Protein AF-A0A1H6F9A1-F1 (afdb_monomer_lite)

pLDDT: mean 70.53, std 9.04, range [49.69, 82.31]

Sequence (58 aa):
MAICCRPPREYGYPITHWTGTELAKEVIKQGIIETISVSHLNDFLKKQNYNRTAPATG

Structure (mmCIF, N/CA/C/O backbone):
data_AF-A0A1H6F9A1-F1
#
_entry.id   AF-A0A1H6F9A1-F1
#
loop_
_atom_site.group_PDB
_atom_site.id
_atom_site.type_symbol
_atom_site.label_atom_id
_atom_site.label_alt_id
_atom_site.label_comp_id
_atom_site.label_asym_id
_atom_site.label_entity_id
_atom_site.label_seq_id
_atom_site.pdbx_PDB_ins_code
_atom_site.Cartn_x
_atom_site.Cartn_y
_atom_site.Cartn_z
_atom_site.occupancy
_atom_site.B_iso_or_equiv
_atom_site.auth_seq_id
_atom_site.auth_comp_id
_atom_site.auth_asym_id
_atom_site.auth_atom_id
_atom_site.pdbx_PDB_model_num
ATOM 1 N N . MET A 1 1 ? -6.395 -16.890 -2.995 1.00 49.69 1 MET A N 1
ATOM 2 C CA . MET A 1 1 ? -6.017 -15.945 -4.071 1.00 49.69 1 MET A CA 1
ATOM 3 C C . MET A 1 1 ? -4.900 -15.044 -3.569 1.00 49.69 1 MET A C 1
ATOM 5 O O . MET A 1 1 ? -5.049 -14.493 -2.489 1.00 49.69 1 MET A O 1
ATOM 9 N N . ALA A 1 2 ? -3.807 -14.897 -4.320 1.00 62.06 2 ALA A N 1
ATOM 10 C CA . ALA A 1 2 ? -2.704 -14.002 -3.969 1.00 62.06 2 ALA A CA 1
ATOM 11 C C . ALA A 1 2 ? -2.584 -12.892 -5.024 1.00 62.06 2 ALA A C 1
ATOM 13 O O . ALA A 1 2 ? -2.137 -13.143 -6.141 1.00 62.06 2 ALA A O 1
ATOM 14 N N . ILE A 1 3 ? -2.991 -11.670 -4.672 1.00 65.12 3 ILE A N 1
ATOM 15 C CA . ILE A 1 3 ? -2.902 -10.484 -5.546 1.00 65.12 3 ILE A CA 1
ATOM 16 C C . ILE A 1 3 ? -1.450 -10.127 -5.894 1.00 65.12 3 ILE A C 1
ATOM 18 O O . ILE A 1 3 ? -1.171 -9.644 -6.985 1.00 65.12 3 ILE A O 1
ATOM 22 N N . CYS A 1 4 ? -0.505 -10.457 -5.007 1.00 63.53 4 CYS A N 1
ATOM 23 C CA . CYS A 1 4 ? 0.922 -10.239 -5.234 1.00 63.53 4 CYS A CA 1
ATOM 24 C C . CYS A 1 4 ? 1.499 -11.148 -6.329 1.00 63.53 4 CYS A C 1
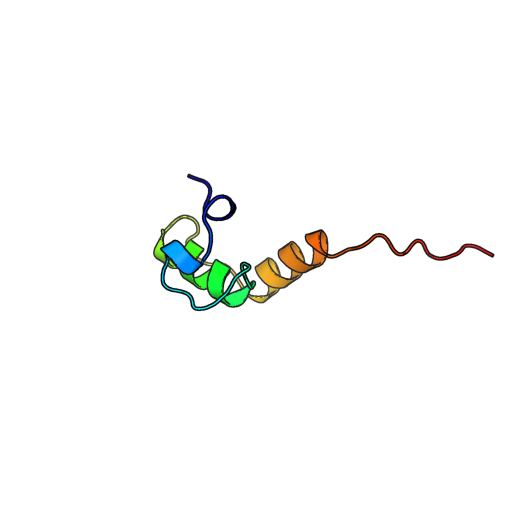ATOM 26 O O . CYS A 1 4 ? 2.545 -10.834 -6.885 1.00 63.53 4 CYS A O 1
ATOM 28 N N . CYS A 1 5 ? 0.840 -12.267 -6.651 1.00 70.00 5 CYS A N 1
ATOM 29 C CA . CYS A 1 5 ? 1.292 -13.179 -7.707 1.00 70.00 5 CYS A CA 1
ATOM 30 C C . CYS A 1 5 ? 0.885 -12.717 -9.114 1.00 70.00 5 CYS A C 1
ATOM 32 O O . CYS A 1 5 ? 1.255 -13.355 -10.096 1.00 70.00 5 CYS A O 1
ATOM 34 N N . ARG A 1 6 ? 0.100 -11.642 -9.222 1.00 70.25 6 ARG A N 1
ATOM 35 C CA . ARG A 1 6 ? -0.418 -11.107 -10.480 1.00 70.25 6 ARG A CA 1
ATOM 36 C C . ARG A 1 6 ? 0.182 -9.717 -10.718 1.00 70.25 6 ARG A C 1
ATOM 38 O O . ARG A 1 6 ? 0.252 -8.923 -9.774 1.00 70.25 6 ARG A O 1
ATOM 45 N N . PRO A 1 7 ? 0.635 -9.400 -11.943 1.00 73.31 7 PRO A N 1
ATOM 46 C CA . PRO A 1 7 ? 1.209 -8.094 -12.213 1.00 73.31 7 PRO A CA 1
ATOM 47 C C . PRO A 1 7 ? 0.109 -7.014 -12.218 1.00 73.31 7 PRO A C 1
ATOM 49 O O . PRO A 1 7 ? -0.989 -7.267 -12.721 1.00 73.31 7 PRO A O 1
ATOM 52 N N . PRO A 1 8 ? 0.398 -5.789 -11.734 1.00 75.31 8 PRO A N 1
ATOM 53 C CA . PRO A 1 8 ? -0.568 -4.681 -11.685 1.00 75.31 8 PRO A CA 1
ATOM 54 C C . PRO A 1 8 ? -1.179 -4.345 -13.054 1.00 75.31 8 PRO A C 1
ATOM 56 O O . PRO A 1 8 ? -2.294 -3.833 -13.143 1.00 75.31 8 PRO A O 1
ATOM 59 N N . ARG A 1 9 ? -0.461 -4.690 -14.129 1.00 76.00 9 ARG A N 1
ATOM 60 C CA . ARG A 1 9 ? -0.905 -4.563 -15.518 1.00 76.00 9 ARG A CA 1
ATOM 61 C C . ARG A 1 9 ? -2.190 -5.336 -15.816 1.00 76.00 9 ARG A C 1
ATOM 63 O O . ARG A 1 9 ? -3.002 -4.847 -16.593 1.00 76.00 9 ARG A O 1
ATOM 70 N N . GLU A 1 10 ? -2.397 -6.504 -15.204 1.00 77.50 10 GLU A N 1
ATOM 71 C CA . GLU A 1 10 ? -3.646 -7.268 -15.380 1.00 77.50 10 GLU A CA 1
ATOM 72 C C . GLU A 1 10 ? -4.837 -6.602 -14.683 1.00 77.50 10 GLU A C 1
ATOM 74 O O . GLU A 1 10 ? -5.979 -6.806 -15.080 1.00 77.50 10 GLU A O 1
ATOM 79 N N . TYR A 1 11 ? -4.570 -5.757 -13.687 1.00 73.38 11 TYR A N 1
ATOM 80 C CA . TYR A 1 11 ? -5.582 -4.980 -12.974 1.00 73.38 11 TYR A CA 1
ATOM 81 C C . TYR A 1 11 ? -5.807 -3.585 -13.578 1.00 73.38 11 TYR A C 1
ATOM 83 O O . TYR A 1 11 ? -6.616 -2.815 -13.063 1.00 73.38 11 TYR A O 1
ATOM 91 N N . GLY A 1 12 ? -5.122 -3.255 -14.680 1.00 76.69 12 GLY A N 1
ATOM 92 C CA . GLY A 1 12 ? -5.269 -1.979 -15.381 1.00 76.69 12 GLY A CA 1
ATOM 93 C C . GLY A 1 12 ? -4.414 -0.840 -14.823 1.00 76.69 12 GLY A C 1
ATOM 94 O O . GLY A 1 12 ? -4.610 0.308 -15.218 1.00 76.69 12 GLY A O 1
ATOM 95 N N . TYR A 1 13 ? -3.454 -1.126 -13.939 1.00 78.06 13 TYR A N 1
ATOM 96 C CA . TYR A 1 13 ? -2.522 -0.103 -13.474 1.00 78.06 13 TYR A CA 1
ATOM 97 C C . TYR A 1 13 ? -1.343 0.043 -14.445 1.00 78.06 13 TYR A C 1
ATOM 99 O O . TYR A 1 13 ? -0.753 -0.961 -14.858 1.00 78.06 13 TYR A O 1
ATOM 107 N N . PRO A 1 14 ? -0.923 1.280 -14.766 1.00 77.69 14 PRO A N 1
ATOM 108 C CA . PRO A 1 14 ? 0.239 1.552 -15.608 1.00 77.69 14 PRO A CA 1
ATOM 109 C C . PRO A 1 14 ? 1.564 1.419 -14.828 1.00 77.69 14 PRO A C 1
ATOM 111 O O . PRO A 1 14 ? 2.492 2.192 -15.044 1.00 77.69 14 PRO A O 1
ATOM 114 N N . ILE A 1 15 ? 1.654 0.469 -13.891 1.00 76.69 15 ILE A N 1
ATOM 115 C CA . ILE A 1 15 ? 2.823 0.267 -13.024 1.00 76.69 15 ILE A CA 1
ATOM 116 C C . ILE A 1 15 ? 3.358 -1.160 -13.167 1.00 76.69 15 ILE A C 1
ATOM 118 O O . ILE A 1 15 ? 2.603 -2.122 -13.314 1.00 76.69 15 ILE A O 1
ATOM 122 N N . THR A 1 16 ? 4.681 -1.303 -13.112 1.00 74.38 16 THR A N 1
ATOM 123 C CA . THR A 1 16 ? 5.358 -2.604 -13.246 1.00 74.38 16 THR A CA 1
ATOM 124 C C . THR A 1 16 ? 5.422 -3.366 -11.919 1.00 74.38 16 THR A C 1
ATOM 126 O O . THR A 1 16 ? 5.466 -4.591 -11.916 1.00 74.38 16 THR A O 1
ATOM 129 N N . HIS A 1 17 ? 5.394 -2.647 -10.793 1.00 74.56 17 HIS A N 1
ATOM 130 C CA . HIS A 1 17 ? 5.433 -3.196 -9.437 1.00 74.56 17 HIS A CA 1
ATOM 131 C C . HIS A 1 17 ? 4.293 -2.631 -8.598 1.00 74.56 17 HIS A C 1
ATOM 133 O O . HIS A 1 17 ? 3.853 -1.509 -8.832 1.00 74.56 17 HIS A O 1
ATOM 139 N N . TRP A 1 18 ? 3.847 -3.398 -7.604 1.00 75.81 18 TRP A N 1
ATOM 140 C CA . TRP A 1 18 ? 2.867 -2.932 -6.633 1.00 75.81 18 TRP A CA 1
ATOM 141 C C . TRP A 1 18 ? 3.458 -1.829 -5.761 1.00 75.81 18 TRP A C 1
ATOM 143 O O . TRP A 1 18 ? 4.395 -2.047 -4.997 1.00 75.81 18 TRP A O 1
ATOM 153 N N . THR A 1 19 ? 2.877 -0.646 -5.856 1.00 75.94 19 THR A N 1
ATOM 154 C CA . THR A 1 19 ? 3.071 0.449 -4.911 1.00 75.94 19 THR A CA 1
ATOM 155 C C . THR A 1 19 ? 2.062 0.322 -3.772 1.00 75.94 19 THR A C 1
ATOM 157 O O . THR A 1 19 ? 0.947 -0.167 -3.962 1.00 75.94 19 THR A O 1
ATOM 160 N N . GLY A 1 20 ? 2.449 0.738 -2.560 1.00 76.19 20 GLY A N 1
ATOM 161 C CA . GLY A 1 20 ? 1.629 0.543 -1.355 1.00 76.19 20 GLY A CA 1
ATOM 162 C C . GLY A 1 20 ? 0.223 1.142 -1.468 1.00 76.19 20 GLY A C 1
ATOM 163 O O . GLY A 1 20 ? -0.735 0.554 -0.973 1.00 76.19 20 GLY A O 1
ATOM 164 N N . THR A 1 21 ? 0.080 2.265 -2.175 1.00 78.31 21 THR A N 1
ATOM 165 C CA . THR A 1 21 ? -1.204 2.944 -2.403 1.00 78.31 21 THR A CA 1
ATOM 166 C C . THR A 1 21 ? -2.124 2.163 -3.345 1.00 78.31 21 THR A C 1
ATOM 168 O O . THR A 1 21 ? -3.304 1.981 -3.051 1.00 78.31 21 THR A O 1
ATOM 171 N N . GLU A 1 22 ? -1.608 1.697 -4.480 1.00 79.69 22 GLU A N 1
ATOM 172 C CA . GLU A 1 22 ? -2.358 0.930 -5.477 1.00 79.69 22 GLU A CA 1
ATOM 173 C C . GLU A 1 22 ? -2.711 -0.461 -4.957 1.00 79.69 22 GLU A C 1
ATOM 175 O O . GLU A 1 22 ? -3.839 -0.916 -5.134 1.00 79.69 22 GLU A O 1
ATOM 180 N N . LEU A 1 23 ? -1.792 -1.097 -4.225 1.00 78.62 23 LEU A N 1
ATOM 181 C CA . LEU A 1 23 ? -2.064 -2.358 -3.547 1.00 78.62 23 LEU A CA 1
ATOM 182 C C . LEU A 1 23 ? -3.184 -2.195 -2.512 1.00 78.62 23 LEU A C 1
ATOM 184 O O . LEU A 1 23 ? -4.086 -3.024 -2.473 1.00 78.62 23 LEU A O 1
ATOM 188 N N . ALA A 1 24 ? -3.185 -1.110 -1.727 1.00 80.75 24 ALA A N 1
ATOM 189 C CA . ALA A 1 24 ? -4.251 -0.829 -0.760 1.00 80.75 24 ALA A CA 1
ATOM 190 C C . ALA A 1 24 ? -5.622 -0.757 -1.436 1.00 80.75 24 ALA A C 1
ATOM 192 O O . ALA A 1 24 ? -6.576 -1.397 -0.996 1.00 80.75 24 ALA A O 1
ATOM 193 N N . LYS A 1 25 ? -5.700 -0.006 -2.538 1.00 80.50 25 LYS A N 1
ATOM 194 C CA . LYS A 1 25 ? -6.932 0.147 -3.314 1.00 80.50 25 LYS A CA 1
ATOM 195 C C . LYS A 1 25 ? -7.410 -1.189 -3.869 1.00 80.50 25 LYS A C 1
ATOM 197 O O . LYS A 1 25 ? -8.597 -1.480 -3.770 1.00 80.50 25 LYS A O 1
ATOM 202 N N . GLU A 1 26 ? -6.509 -2.011 -4.405 1.00 81.31 26 GLU A N 1
ATOM 203 C CA . GLU A 1 26 ? -6.897 -3.296 -4.987 1.00 81.31 26 GLU A CA 1
ATOM 204 C C . GLU A 1 26 ? -7.301 -4.326 -3.922 1.00 81.31 26 GLU A C 1
ATOM 206 O O . GLU A 1 26 ? -8.279 -5.040 -4.115 1.00 81.31 26 GLU A O 1
ATOM 211 N N . VAL A 1 27 ? -6.618 -4.369 -2.771 1.00 80.06 27 VAL A N 1
ATOM 212 C CA . VAL A 1 27 ? -6.976 -5.235 -1.628 1.00 80.06 27 VAL A CA 1
ATOM 213 C C . VAL A 1 27 ? -8.388 -4.929 -1.125 1.00 80.06 27 VAL A C 1
ATOM 215 O O . VAL A 1 27 ? -9.165 -5.855 -0.880 1.00 80.06 27 VAL A O 1
ATOM 218 N N . ILE A 1 28 ? -8.717 -3.639 -0.998 1.00 82.06 28 ILE A N 1
ATOM 219 C CA . ILE A 1 28 ? -10.042 -3.171 -0.572 1.00 82.06 28 ILE A CA 1
ATOM 220 C C . ILE A 1 28 ? -11.082 -3.488 -1.652 1.00 82.06 28 ILE A C 1
ATOM 222 O O . ILE A 1 28 ? -12.147 -4.016 -1.351 1.00 82.06 28 ILE A O 1
ATOM 226 N N . LYS A 1 29 ? -10.764 -3.229 -2.927 1.00 82.31 29 LYS A N 1
ATOM 227 C CA . LYS A 1 29 ? -11.656 -3.498 -4.065 1.00 82.31 29 LYS A CA 1
ATOM 228 C C . LYS A 1 29 ? -11.971 -4.986 -4.236 1.00 82.31 29 LYS A C 1
ATOM 230 O O . LYS A 1 29 ? -13.092 -5.334 -4.587 1.00 82.31 29 LYS A O 1
ATOM 235 N N . GLN A 1 30 ? -10.997 -5.856 -3.982 1.00 78.69 30 GLN A N 1
ATOM 236 C CA . GLN A 1 30 ? -11.166 -7.312 -3.976 1.00 78.69 30 GLN A CA 1
ATOM 237 C C . GLN A 1 30 ? -11.880 -7.816 -2.708 1.00 78.69 30 GLN A C 1
ATOM 239 O O . GLN A 1 30 ? -12.205 -8.998 -2.633 1.00 78.69 30 GLN A O 1
ATOM 244 N N . GLY A 1 31 ? -12.105 -6.954 -1.708 1.00 75.56 31 GLY A N 1
ATOM 245 C CA . GLY A 1 31 ? -12.763 -7.312 -0.451 1.00 75.56 31 GLY A CA 1
ATOM 246 C C . GLY A 1 31 ? -11.949 -8.269 0.419 1.00 75.56 31 GLY A C 1
ATOM 247 O O . GLY A 1 31 ? -12.510 -8.954 1.267 1.00 75.56 31 GLY A O 1
ATOM 248 N N . ILE A 1 32 ? -10.631 -8.349 0.205 1.00 77.69 32 ILE A N 1
ATOM 249 C CA . ILE A 1 32 ? -9.758 -9.248 0.977 1.00 77.69 32 ILE A CA 1
ATOM 250 C C . ILE A 1 32 ? -9.573 -8.702 2.400 1.00 77.69 32 ILE A C 1
ATOM 252 O O . ILE A 1 32 ? -9.433 -9.477 3.342 1.00 77.69 32 ILE A O 1
ATOM 256 N N . ILE A 1 33 ? -9.568 -7.372 2.557 1.00 72.94 33 ILE A N 1
ATOM 257 C CA . ILE A 1 33 ? -9.463 -6.674 3.844 1.00 72.94 33 ILE A CA 1
ATOM 258 C C . ILE A 1 33 ? -10.411 -5.466 3.819 1.00 72.94 33 ILE A C 1
ATOM 260 O O . ILE A 1 33 ? -10.431 -4.726 2.837 1.00 72.94 33 ILE A O 1
ATOM 264 N N . GLU A 1 34 ? -11.172 -5.255 4.895 1.00 72.00 34 GLU A N 1
ATOM 265 C CA . GLU A 1 34 ? -12.214 -4.215 4.984 1.00 72.00 34 GLU A CA 1
ATOM 266 C C . GLU A 1 34 ? -11.653 -2.787 5.037 1.00 72.00 34 GLU A C 1
ATOM 268 O O . GLU A 1 34 ? -12.229 -1.861 4.471 1.00 72.00 34 GLU A O 1
ATOM 273 N N . THR A 1 35 ? -10.508 -2.589 5.691 1.00 68.44 35 THR A N 1
ATOM 274 C CA . THR A 1 35 ? -9.787 -1.316 5.660 1.00 68.44 35 THR A CA 1
ATOM 275 C C . THR A 1 35 ? -8.308 -1.549 5.904 1.00 68.44 35 THR A C 1
ATOM 277 O O . THR A 1 35 ? -7.915 -2.285 6.811 1.00 68.44 35 THR A O 1
ATOM 280 N N . ILE A 1 36 ? -7.463 -0.932 5.085 1.00 76.06 36 ILE A N 1
ATOM 281 C CA . ILE A 1 36 ? -6.020 -0.980 5.276 1.00 76.06 36 ILE A CA 1
ATOM 282 C C . ILE A 1 36 ? -5.430 0.407 5.076 1.00 76.06 36 ILE A C 1
ATOM 284 O O . ILE A 1 36 ? -5.681 1.085 4.081 1.00 76.06 36 ILE A O 1
ATOM 288 N N . SER A 1 37 ? -4.645 0.841 6.060 1.00 76.00 37 SER A N 1
ATOM 289 C CA . SER A 1 37 ? -3.943 2.115 5.978 1.00 76.00 37 SER A CA 1
ATOM 290 C C . SER A 1 37 ? -2.796 2.007 4.976 1.00 76.00 37 SER A C 1
ATOM 292 O O . SER A 1 37 ? -1.977 1.087 5.054 1.00 76.00 37 SER A O 1
ATOM 294 N N . VAL A 1 38 ? -2.704 2.977 4.063 1.00 72.75 38 VAL A N 1
ATOM 295 C CA . VAL A 1 38 ? -1.608 3.081 3.085 1.00 72.75 38 VAL A CA 1
ATOM 296 C C . VAL A 1 38 ? -0.253 3.104 3.792 1.00 72.75 38 VAL A C 1
ATOM 298 O O . VAL A 1 38 ? 0.694 2.501 3.301 1.00 72.75 38 VAL A O 1
ATOM 301 N N . SER A 1 39 ? -0.169 3.719 4.975 1.00 72.25 39 SER A N 1
ATOM 302 C CA . SER A 1 39 ? 1.046 3.725 5.793 1.00 72.25 39 SER A CA 1
ATOM 303 C C . SER A 1 39 ? 1.446 2.315 6.225 1.00 72.25 39 SER A C 1
ATOM 305 O O . SER A 1 39 ? 2.591 1.937 6.021 1.00 72.25 39 SER A O 1
ATOM 307 N N . HIS A 1 40 ? 0.501 1.493 6.699 1.00 75.88 40 HIS A N 1
ATOM 308 C CA . HIS A 1 40 ? 0.784 0.100 7.069 1.00 75.88 40 HIS A CA 1
ATOM 309 C C . HIS A 1 40 ? 1.276 -0.733 5.884 1.00 75.88 40 HIS A C 1
ATOM 311 O O . HIS A 1 40 ? 2.209 -1.521 6.033 1.00 75.88 40 HIS A O 1
ATOM 317 N N . LEU A 1 41 ? 0.685 -0.555 4.700 1.00 75.25 41 LEU A N 1
ATOM 318 C CA . LEU A 1 41 ? 1.161 -1.236 3.495 1.00 75.25 41 LEU A CA 1
ATOM 319 C C . LEU A 1 41 ? 2.510 -0.709 3.026 1.00 75.25 41 LEU A C 1
ATOM 321 O O . LEU A 1 41 ? 3.347 -1.490 2.589 1.00 75.25 41 LEU A O 1
ATOM 325 N N . ASN A 1 42 ? 2.744 0.593 3.140 1.00 74.38 42 ASN A N 1
ATOM 326 C CA . ASN A 1 42 ? 4.026 1.199 2.829 1.00 74.38 42 ASN A CA 1
ATOM 327 C C . ASN A 1 42 ? 5.123 0.709 3.782 1.00 74.38 42 ASN A C 1
ATOM 329 O O . ASN A 1 42 ? 6.216 0.415 3.321 1.00 74.38 42 ASN A O 1
ATOM 333 N N . ASP A 1 43 ? 4.844 0.557 5.078 1.00 73.81 43 ASP A N 1
ATOM 334 C CA . ASP A 1 43 ? 5.771 -0.034 6.049 1.00 73.81 43 ASP A CA 1
ATOM 335 C C . ASP A 1 43 ? 6.015 -1.521 5.774 1.00 73.81 43 ASP A C 1
ATOM 337 O O . ASP A 1 43 ? 7.155 -1.985 5.837 1.00 73.81 43 ASP A O 1
ATOM 341 N N . PHE A 1 44 ? 4.976 -2.269 5.396 1.00 71.94 44 PHE A N 1
ATOM 342 C CA . PHE A 1 44 ? 5.104 -3.669 4.991 1.00 71.94 44 PHE A CA 1
ATOM 343 C C . PHE A 1 44 ? 5.962 -3.824 3.723 1.00 71.94 44 PHE A C 1
ATOM 345 O O . PHE A 1 44 ? 6.861 -4.664 3.673 1.00 71.94 44 PHE A O 1
ATOM 352 N N . LEU A 1 45 ? 5.741 -2.964 2.725 1.00 69.50 45 LEU A N 1
ATOM 353 C CA . LEU A 1 45 ? 6.499 -2.944 1.475 1.00 69.50 45 LEU A CA 1
ATOM 354 C C . LEU A 1 45 ? 7.935 -2.445 1.696 1.00 69.50 45 LEU A C 1
ATOM 356 O O . LEU A 1 45 ? 8.884 -3.024 1.170 1.00 69.50 45 LEU A O 1
ATOM 360 N N . LYS A 1 46 ? 8.124 -1.426 2.545 1.00 66.06 46 LYS A N 1
ATOM 361 C CA . LYS A 1 46 ? 9.448 -0.987 3.006 1.00 66.06 46 LYS A CA 1
ATOM 362 C C . LYS A 1 46 ? 10.187 -2.120 3.695 1.00 66.06 46 LYS A C 1
ATOM 364 O O . LYS A 1 46 ? 11.369 -2.278 3.427 1.00 66.06 46 LYS A O 1
ATOM 369 N N . LYS A 1 47 ? 9.514 -2.936 4.516 1.00 59.41 47 LYS A N 1
ATOM 370 C CA . LYS A 1 47 ? 10.106 -4.130 5.140 1.00 59.41 47 LYS A CA 1
ATOM 371 C C . LYS A 1 47 ? 10.648 -5.132 4.123 1.00 59.41 47 LYS A C 1
ATOM 373 O O . LYS A 1 47 ? 11.670 -5.747 4.407 1.00 59.41 47 LYS A O 1
ATOM 378 N N . GLN A 1 48 ? 10.040 -5.263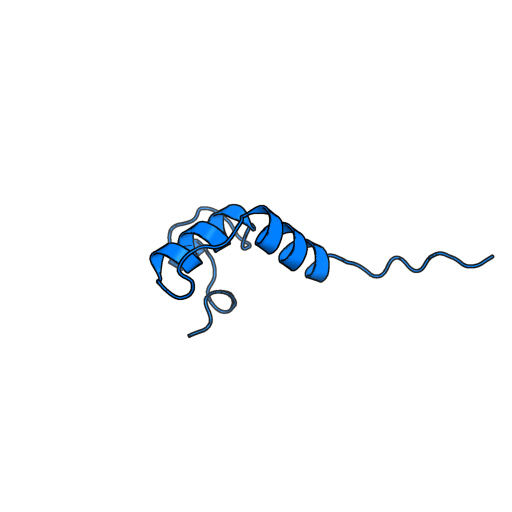 2.941 1.00 57.09 48 GLN A N 1
ATOM 379 C CA . GLN A 1 48 ? 10.627 -6.061 1.856 1.00 57.09 48 GLN A CA 1
ATOM 380 C C . GLN A 1 48 ? 11.836 -5.384 1.198 1.00 57.09 48 GLN A C 1
ATOM 382 O O . GLN A 1 48 ? 12.746 -6.082 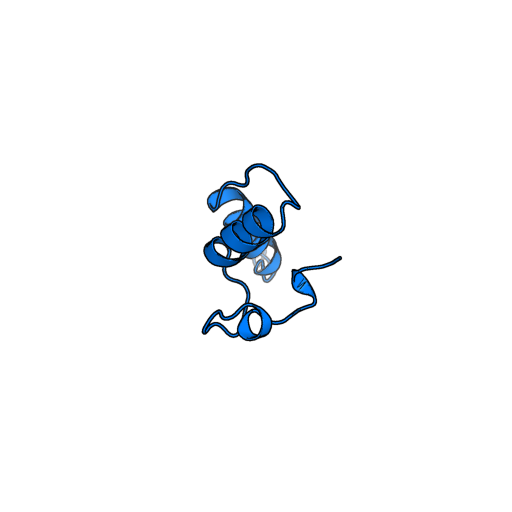0.763 1.00 57.09 48 GLN A O 1
ATOM 387 N N . ASN A 1 49 ? 11.879 -4.049 1.161 1.00 54.84 49 ASN A N 1
ATOM 388 C CA . ASN A 1 49 ? 13.017 -3.277 0.656 1.00 54.84 49 ASN A CA 1
ATOM 389 C C . ASN A 1 49 ? 14.060 -2.926 1.735 1.00 54.84 49 ASN A C 1
ATOM 391 O O . ASN A 1 49 ? 14.958 -2.122 1.482 1.00 54.84 49 ASN A O 1
ATOM 395 N N . TYR A 1 50 ? 13.990 -3.530 2.930 1.00 49.75 50 TYR A N 1
ATOM 396 C CA . TYR A 1 50 ? 15.141 -3.572 3.828 1.00 49.75 50 TYR A CA 1
ATOM 397 C C . TYR A 1 50 ? 16.168 -4.516 3.201 1.00 49.75 50 TYR A C 1
ATOM 399 O O . TYR A 1 50 ? 16.351 -5.660 3.617 1.00 49.75 50 TYR A O 1
ATOM 407 N N . ASN A 1 51 ? 16.871 -4.001 2.190 1.00 55.00 51 ASN A N 1
ATOM 408 C CA . ASN A 1 51 ? 18.239 -4.406 1.971 1.00 55.00 51 ASN A CA 1
ATOM 409 C C . ASN A 1 51 ? 18.908 -4.223 3.329 1.00 55.00 51 ASN A C 1
ATOM 411 O O . ASN A 1 51 ? 18.906 -3.128 3.893 1.00 55.00 51 ASN A O 1
ATOM 415 N N . ARG A 1 52 ? 19.340 -5.333 3.913 1.00 52.94 52 ARG A N 1
ATOM 416 C CA . ARG A 1 52 ? 20.009 -5.383 5.200 1.00 52.94 52 ARG A CA 1
ATOM 417 C C . ARG A 1 52 ? 21.360 -4.702 4.990 1.00 52.94 52 ARG A C 1
ATOM 419 O O . ARG A 1 52 ? 22.369 -5.379 4.841 1.00 52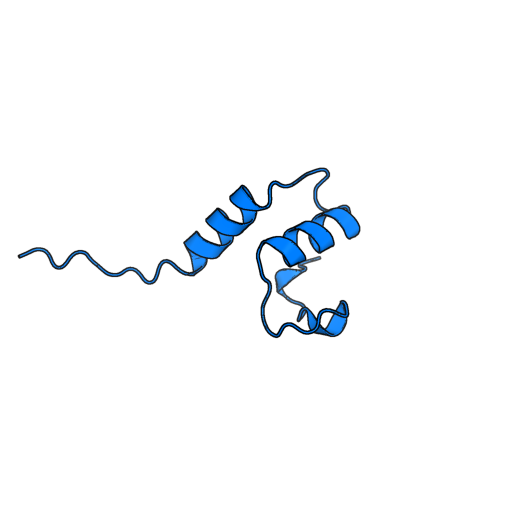.94 52 ARG A O 1
ATOM 426 N N . THR A 1 53 ? 21.391 -3.373 4.903 1.00 58.88 53 THR A N 1
ATOM 427 C CA . THR A 1 53 ? 22.615 -2.605 5.079 1.00 58.88 53 THR A CA 1
ATOM 428 C C . THR A 1 53 ? 22.999 -2.840 6.524 1.00 58.88 53 THR A C 1
ATOM 430 O O . THR A 1 53 ? 22.493 -2.208 7.450 1.00 58.88 53 THR A O 1
ATOM 433 N N . ALA A 1 54 ? 23.808 -3.882 6.710 1.00 59.62 54 ALA A N 1
ATOM 434 C CA . ALA A 1 54 ? 24.477 -4.158 7.956 1.00 59.62 54 ALA A CA 1
ATOM 435 C C . ALA A 1 54 ? 25.094 -2.838 8.433 1.00 59.62 54 ALA A C 1
ATOM 437 O O . ALA A 1 54 ? 25.769 -2.180 7.632 1.00 59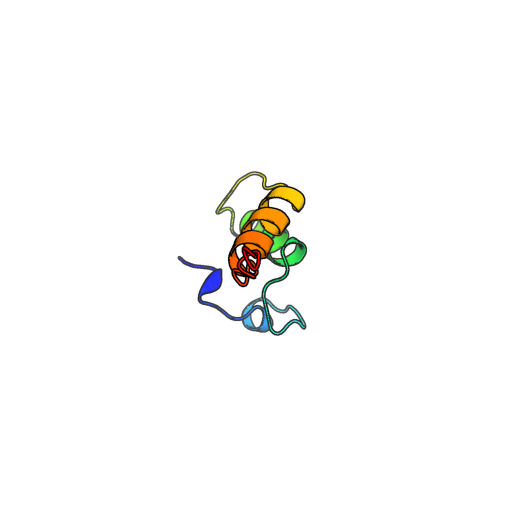.62 54 ALA A O 1
ATOM 438 N N . PRO A 1 55 ? 24.875 -2.409 9.686 1.00 57.62 55 PRO A N 1
ATOM 439 C CA . PRO A 1 55 ? 25.771 -1.419 10.241 1.00 57.62 55 PRO A CA 1
ATOM 440 C C . PRO A 1 55 ? 27.157 -2.066 10.197 1.00 57.62 55 PRO A C 1
ATOM 442 O O . PRO A 1 55 ? 27.358 -3.146 10.752 1.00 57.62 55 PRO A O 1
ATOM 445 N N . ALA A 1 56 ? 28.079 -1.463 9.449 1.00 58.75 56 ALA A N 1
ATOM 446 C CA . ALA A 1 56 ? 29.4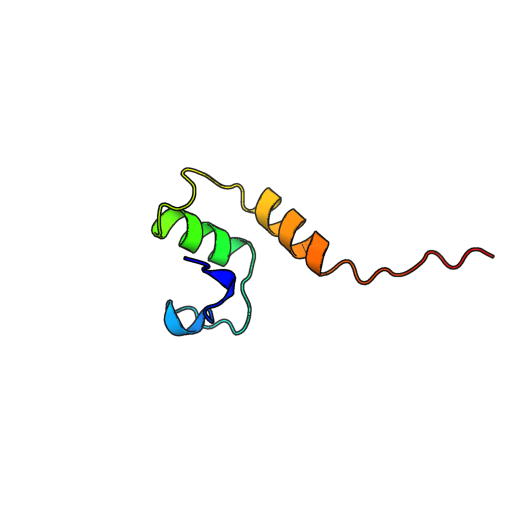85 -1.800 9.546 1.00 58.75 56 ALA A CA 1
ATOM 447 C C . ALA A 1 56 ? 29.895 -1.525 10.997 1.00 58.75 56 ALA A C 1
ATOM 449 O O . ALA A 1 56 ? 30.059 -0.374 11.396 1.00 58.75 56 ALA A O 1
ATOM 450 N N . THR A 1 57 ? 29.945 -2.580 11.806 1.00 53.66 57 THR A N 1
ATOM 451 C CA . THR A 1 57 ? 30.535 -2.548 13.140 1.00 53.66 57 THR A CA 1
ATOM 452 C C . THR A 1 57 ? 32.042 -2.452 12.945 1.00 53.66 57 THR A C 1
ATOM 454 O O . THR A 1 57 ? 32.680 -3.434 12.567 1.00 53.66 57 THR A O 1
ATOM 457 N N . GLY A 1 58 ? 32.564 -1.239 13.115 1.00 58.50 58 GLY A N 1
ATOM 458 C CA . GLY A 1 58 ? 33.961 -0.982 13.456 1.00 58.50 58 GLY A CA 1
ATOM 459 C C . GLY A 1 58 ? 34.114 -0.821 14.959 1.00 58.50 58 GLY A C 1
ATOM 460 O O . GLY A 1 58 ? 33.091 -0.513 15.616 1.00 58.50 58 GLY A O 1
#

Radius of gyration: 14.2 Å; chains: 1; bounding box: 47×20×29 Å

Secondary structure (DSSP, 8-state):
--GGGS-GGGGT-S-SS--HHHHHHHHHHTTSSS---HHHHHHHHHHHT---------

Organism: NCBI:txid1899563

Foldseek 3Di:
DDPQVDACVVVVDPDRHDQLVSVQVVCCVVVVDVHDDSVVSNVVVVVVVPPVPDPPDD